Protein AF-A0A239L441-F1 (afdb_monomer)

Solvent-accessible surface area (backbone atoms only — not comparable to full-atom values): 6936 Å² total; per-residue (Å²): 131,86,89,52,65,73,56,53,54,54,41,74,71,56,84,51,62,69,59,30,51,50,46,27,55,57,20,57,80,68,70,38,64,68,52,27,50,54,20,49,55,48,39,43,65,67,65,38,90,50,62,84,92,37,72,66,20,57,51,43,28,51,52,52,48,52,26,50,54,47,19,65,78,66,76,42,89,46,63,55,69,60,58,60,38,60,73,44,76,96,44,87,49,53,95,54,90,92,52,77,67,77,91,62,84,92,80,79,78,83,84,83,129

Radius of gyration: 17.54 Å; Cα contacts (8 Å, |Δi|>4):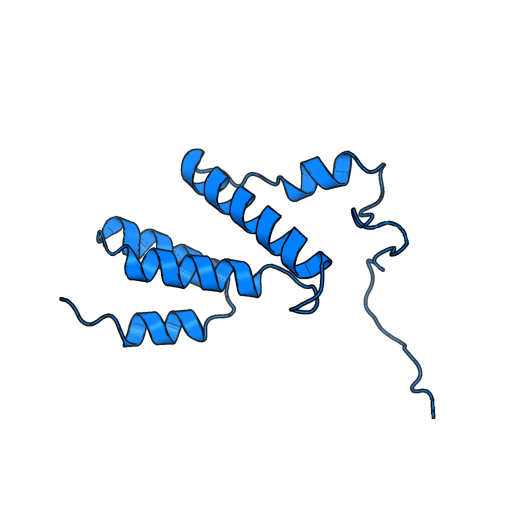 89; chains: 1; bounding box: 43×30×54 Å

Organism: NCBI:txid74033

Sequence (113 aa):
MADYSRVLEAIATSKDPKKLRRFQENAREKGVPEIVEAAFRRLLEILPDEVPGSVEHDFWKTIHAFEEILREERGKTVRLSRALLRKVGNVRSSPFPGRNYPTGSVTGMPSAV

Foldseek 3Di:
DDDCPVLLVVLQPDLDLVVLVVQLVVCVVVVNVVSNVSSLVSSLQNPDPDDPPDPLSVVVSVQVNVQVVVCVVVVDRDPVVCVVCVVVPDASQPPDPDDDDPPDDPPDDDDDD

Mean predicted aligned error: 12.39 Å

pLDDT: mean 71.06, std 18.6, range [36.09, 92.62]

Structure (mmCIF, N/CA/C/O backbone):
data_AF-A0A239L441-F1
#
_entry.id   AF-A0A239L441-F1
#
loop_
_atom_site.group_PDB
_atom_site.id
_atom_site.type_symbol
_atom_site.label_atom_id
_atom_site.label_alt_id
_atom_site.label_comp_id
_atom_site.label_asym_id
_atom_site.label_entity_id
_atom_site.label_seq_id
_atom_site.pdbx_PDB_ins_code
_atom_site.Cartn_x
_atom_site.Cartn_y
_atom_site.Cartn_z
_atom_site.occupancy
_atom_site.B_iso_or_equiv
_atom_site.auth_seq_id
_atom_site.auth_comp_id
_atom_site.auth_asym_id
_atom_site.auth_atom_id
_atom_site.pdbx_PDB_model_num
ATOM 1 N N . MET A 1 1 ? -18.356 -13.809 10.243 1.00 54.81 1 MET A N 1
ATOM 2 C CA . MET A 1 1 ? -17.456 -12.944 9.453 1.00 54.81 1 MET A CA 1
ATOM 3 C C . MET A 1 1 ? -18.326 -12.051 8.594 1.00 54.81 1 MET A C 1
ATOM 5 O O . MET A 1 1 ? -19.232 -12.573 7.959 1.00 54.81 1 MET A O 1
ATOM 9 N N . ALA A 1 2 ? -18.145 -10.733 8.656 1.00 72.56 2 ALA A N 1
ATOM 10 C CA . ALA A 1 2 ? -18.835 -9.840 7.730 1.00 72.56 2 ALA A CA 1
ATOM 11 C C . ALA A 1 2 ? -18.293 -10.080 6.314 1.00 72.56 2 ALA A C 1
ATOM 13 O O . ALA A 1 2 ? -17.095 -10.294 6.144 1.00 72.56 2 ALA A O 1
ATOM 14 N N . ASP A 1 3 ? -19.178 -10.091 5.322 1.00 84.44 3 ASP A N 1
ATOM 15 C CA . ASP A 1 3 ? -18.793 -10.309 3.932 1.00 84.44 3 ASP A CA 1
ATOM 16 C C . ASP A 1 3 ? -18.265 -8.998 3.332 1.00 84.44 3 ASP A C 1
ATOM 18 O O . ASP A 1 3 ? -19.001 -8.021 3.167 1.00 84.44 3 ASP A O 1
ATOM 22 N N . TYR A 1 4 ? -16.965 -8.973 3.043 1.00 87.75 4 TYR A N 1
ATOM 23 C CA . TYR A 1 4 ? -16.269 -7.833 2.449 1.00 87.75 4 TYR A CA 1
ATOM 24 C C . TYR A 1 4 ? -15.942 -8.036 0.963 1.00 87.75 4 TYR A C 1
ATOM 26 O O . TYR A 1 4 ? -15.205 -7.228 0.395 1.00 87.75 4 TYR A O 1
ATOM 34 N N . SER A 1 5 ? -16.507 -9.061 0.315 1.00 88.00 5 SER A N 1
ATOM 35 C CA . SER A 1 5 ? -16.282 -9.409 -1.101 1.00 88.00 5 SER A CA 1
ATOM 36 C C . SER A 1 5 ? -16.335 -8.200 -2.039 1.00 88.00 5 SER A C 1
ATOM 38 O O . SER A 1 5 ? -15.371 -7.908 -2.742 1.00 88.00 5 SER A O 1
ATOM 40 N N . ARG A 1 6 ? -17.408 -7.406 -1.962 1.00 90.25 6 ARG A N 1
ATOM 41 C CA . ARG A 1 6 ? -17.585 -6.198 -2.790 1.00 90.25 6 ARG A CA 1
ATOM 42 C C . ARG A 1 6 ? -16.499 -5.143 -2.574 1.00 90.25 6 ARG A C 1
ATOM 44 O O . ARG A 1 6 ? -16.144 -4.413 -3.497 1.00 90.25 6 ARG A O 1
ATOM 51 N N . VAL A 1 7 ? -15.990 -5.022 -1.348 1.00 89.81 7 VAL A N 1
ATOM 52 C CA . VAL A 1 7 ? -14.920 -4.066 -1.028 1.00 89.81 7 VAL A CA 1
ATOM 53 C C . VAL A 1 7 ? -13.592 -4.564 -1.591 1.00 89.81 7 VAL A C 1
ATOM 55 O O . VAL A 1 7 ? -12.845 -3.774 -2.165 1.00 89.81 7 VAL A O 1
ATOM 58 N N . LEU A 1 8 ? -13.324 -5.867 -1.492 1.00 91.00 8 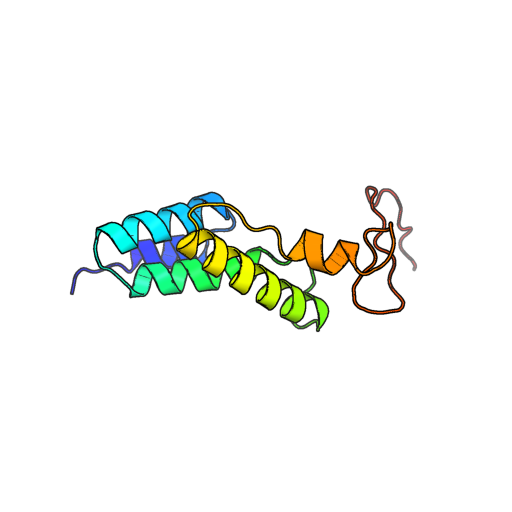LEU A N 1
ATOM 59 C CA . LEU A 1 8 ? -12.129 -6.492 -2.060 1.00 91.00 8 LEU A CA 1
ATOM 60 C C . LEU A 1 8 ? -12.105 -6.385 -3.593 1.00 91.00 8 LEU A C 1
ATOM 62 O O . LEU A 1 8 ? -11.078 -6.018 -4.161 1.00 91.00 8 LEU A O 1
ATOM 66 N N . GLU A 1 9 ? -13.240 -6.591 -4.262 1.00 92.56 9 GLU A N 1
ATOM 67 C CA . GLU A 1 9 ? -13.379 -6.379 -5.712 1.00 92.56 9 GLU A CA 1
ATOM 68 C C . GLU A 1 9 ? -13.143 -4.912 -6.111 1.00 92.56 9 GLU A C 1
ATOM 70 O O . GLU A 1 9 ? -12.444 -4.611 -7.088 1.00 92.56 9 GLU A O 1
ATOM 75 N N . ALA A 1 10 ? -13.684 -3.974 -5.327 1.00 91.38 10 ALA A N 1
ATOM 76 C CA . ALA A 1 10 ? -13.473 -2.547 -5.550 1.00 91.38 10 ALA A CA 1
ATOM 77 C C . ALA A 1 10 ? -12.003 -2.139 -5.358 1.00 91.38 10 ALA A C 1
ATOM 79 O O . ALA A 1 10 ? -11.515 -1.250 -6.057 1.00 91.38 10 ALA A O 1
ATOM 80 N N . ILE A 1 11 ? -11.291 -2.781 -4.429 1.00 92.12 11 ILE A N 1
ATOM 81 C CA . ILE A 1 11 ? -9.854 -2.582 -4.232 1.00 92.12 11 ILE A CA 1
ATOM 82 C C . ILE A 1 11 ? -9.085 -3.130 -5.431 1.00 92.12 11 ILE A C 1
ATOM 84 O O . ILE A 1 11 ? -8.310 -2.384 -6.022 1.00 92.12 11 ILE A O 1
ATOM 88 N N . ALA A 1 12 ? -9.343 -4.375 -5.841 1.00 90.75 12 ALA A N 1
ATOM 89 C CA . ALA A 1 12 ? -8.629 -5.034 -6.937 1.00 90.75 12 ALA A CA 1
ATOM 90 C C . ALA A 1 12 ? -8.682 -4.242 -8.257 1.00 90.75 12 ALA A C 1
ATOM 92 O O . ALA A 1 12 ? -7.710 -4.194 -9.011 1.00 90.75 12 ALA A O 1
ATOM 93 N N . THR A 1 13 ? -9.801 -3.570 -8.528 1.00 92.62 13 THR A N 1
ATOM 94 C CA . THR A 1 13 ? -9.988 -2.767 -9.748 1.00 92.62 13 THR A CA 1
ATOM 95 C C . THR A 1 13 ? -9.516 -1.317 -9.617 1.00 92.62 13 THR A C 1
ATOM 97 O O . THR A 1 13 ? -9.317 -0.641 -10.630 1.00 92.62 13 THR A O 1
ATOM 100 N N . SER A 1 14 ? -9.291 -0.821 -8.397 1.00 90.75 14 SER A N 1
ATOM 101 C CA . SER A 1 14 ? -8.917 0.574 -8.169 1.00 90.75 14 SER A CA 1
ATOM 102 C C . SER A 1 14 ? -7.519 0.886 -8.708 1.00 90.75 14 SER A C 1
ATOM 104 O O . SER A 1 14 ? -6.559 0.145 -8.482 1.00 90.75 14 SER A O 1
ATOM 106 N N . LYS A 1 15 ? -7.422 2.026 -9.399 1.00 90.06 15 LYS A N 1
ATOM 107 C CA . LYS A 1 15 ? -6.177 2.650 -9.879 1.00 90.06 15 LYS A CA 1
ATOM 108 C C . LYS A 1 15 ? -5.906 4.007 -9.222 1.00 90.06 15 LYS A C 1
ATOM 110 O O . LYS A 1 15 ? -4.958 4.688 -9.586 1.00 90.06 15 LYS A O 1
ATOM 115 N N . ASP A 1 16 ? -6.758 4.426 -8.284 1.00 89.19 16 ASP A N 1
ATOM 116 C CA . ASP A 1 16 ? -6.581 5.687 -7.565 1.00 89.19 16 ASP A CA 1
ATOM 117 C C . ASP A 1 16 ? -5.883 5.433 -6.216 1.00 89.19 16 ASP A C 1
ATOM 119 O O . ASP A 1 16 ? -6.492 4.834 -5.316 1.00 89.19 16 ASP A O 1
ATOM 123 N N . PRO A 1 17 ? -4.637 5.911 -6.030 1.00 87.56 17 PRO A N 1
ATOM 124 C CA . PRO A 1 17 ? -3.899 5.722 -4.788 1.00 87.56 17 PRO A CA 1
ATOM 125 C C . PRO A 1 17 ? -4.557 6.425 -3.593 1.00 87.56 17 PRO A C 1
ATOM 127 O O . PRO A 1 17 ? -4.485 5.926 -2.470 1.00 87.56 17 PRO A O 1
ATOM 130 N N . LYS A 1 18 ? -5.260 7.550 -3.795 1.00 88.25 18 LYS A N 1
ATOM 131 C CA . LYS A 1 18 ? -5.968 8.236 -2.697 1.00 88.25 18 LYS A CA 1
ATOM 132 C C . LYS A 1 18 ? -7.142 7.403 -2.196 1.00 88.25 18 LYS A C 1
ATOM 134 O O . LYS A 1 18 ? -7.383 7.330 -0.991 1.00 88.25 18 LYS A O 1
ATOM 139 N N . LYS A 1 19 ? -7.864 6.764 -3.117 1.00 90.56 19 LYS A N 1
ATOM 140 C CA . LYS A 1 19 ? -8.987 5.883 -2.790 1.00 90.56 19 LYS A CA 1
ATOM 141 C C . LYS A 1 19 ? -8.520 4.638 -2.035 1.00 90.56 19 LYS A C 1
ATOM 143 O O . LYS A 1 19 ? -9.146 4.269 -1.047 1.00 90.56 19 LYS A O 1
ATOM 148 N N . LEU A 1 20 ? -7.396 4.046 -2.442 1.00 90.56 20 LEU A N 1
ATOM 149 C CA . LEU A 1 20 ? -6.783 2.912 -1.740 1.00 90.56 20 LEU A CA 1
ATOM 150 C C . LEU A 1 20 ? -6.357 3.277 -0.313 1.00 90.56 20 LEU A C 1
ATOM 152 O O . LEU A 1 20 ? -6.682 2.546 0.618 1.00 90.56 20 LEU A O 1
ATOM 156 N N . ARG A 1 21 ? -5.759 4.456 -0.114 1.00 88.81 21 ARG A N 1
ATOM 157 C CA . ARG A 1 21 ? -5.421 4.961 1.229 1.00 88.81 21 ARG A CA 1
ATOM 158 C C . ARG A 1 21 ? -6.647 5.142 2.121 1.00 88.81 21 ARG A C 1
ATOM 160 O O . ARG A 1 21 ? -6.626 4.742 3.280 1.00 88.81 21 ARG A O 1
ATOM 167 N N . ARG A 1 22 ? -7.753 5.654 1.572 1.00 91.81 22 ARG A N 1
ATOM 168 C CA . ARG A 1 22 ? -9.025 5.742 2.311 1.00 91.81 22 ARG A CA 1
ATOM 169 C C . ARG A 1 22 ? -9.573 4.371 2.704 1.00 91.81 22 ARG A C 1
ATOM 171 O O . ARG A 1 22 ? -10.126 4.237 3.790 1.00 91.81 22 ARG A O 1
ATOM 178 N N . PHE A 1 23 ? -9.438 3.355 1.848 1.00 90.81 23 PHE A N 1
ATOM 179 C CA . PHE A 1 23 ? -9.830 1.992 2.217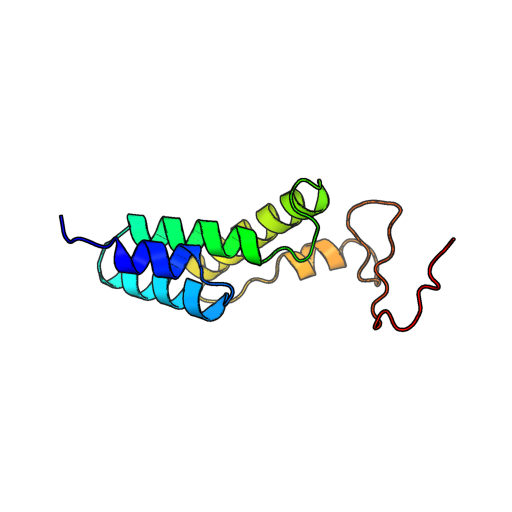 1.00 90.81 23 PHE A CA 1
ATOM 180 C C . PHE A 1 23 ? -9.004 1.463 3.393 1.00 90.81 23 PHE A C 1
ATOM 182 O O . PHE A 1 23 ? -9.582 0.857 4.291 1.00 90.81 23 PHE A O 1
ATOM 189 N N . GLN A 1 24 ? -7.699 1.748 3.435 1.00 89.38 24 GLN A N 1
ATOM 190 C CA . GLN A 1 24 ? -6.845 1.379 4.568 1.00 89.38 24 GLN A CA 1
ATOM 191 C C . GLN A 1 24 ? -7.258 2.090 5.862 1.00 89.38 24 GLN A C 1
ATOM 193 O O . GLN A 1 24 ? -7.410 1.430 6.885 1.00 89.38 24 GLN A O 1
ATOM 198 N N . GLU A 1 25 ? -7.463 3.410 5.822 1.00 89.88 25 GLU A N 1
ATOM 199 C CA . GLU A 1 25 ? -7.865 4.212 6.990 1.00 89.88 25 GLU A CA 1
ATOM 200 C C . GLU A 1 25 ? -9.202 3.709 7.565 1.00 89.88 25 GLU A C 1
ATOM 202 O O . GLU A 1 25 ? -9.272 3.316 8.730 1.00 89.88 25 GLU A O 1
ATOM 207 N N . ASN A 1 26 ? -10.226 3.572 6.717 1.00 90.69 26 ASN A N 1
ATOM 208 C CA . ASN A 1 26 ? -11.547 3.084 7.127 1.00 90.69 26 ASN A CA 1
ATOM 209 C C . ASN A 1 26 ? -11.516 1.648 7.677 1.00 90.69 26 ASN A C 1
ATOM 211 O O . ASN A 1 26 ? -12.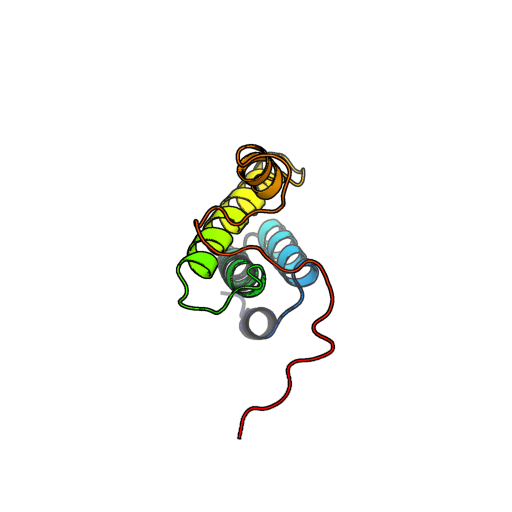284 1.300 8.575 1.00 90.69 26 ASN A O 1
ATOM 215 N N . ALA A 1 27 ? -10.678 0.779 7.108 1.00 89.94 27 ALA A N 1
ATOM 216 C CA . ALA A 1 27 ? -10.561 -0.604 7.552 1.00 89.94 27 ALA A CA 1
ATOM 217 C C . ALA A 1 27 ? -9.833 -0.721 8.897 1.00 89.94 27 ALA A C 1
ATOM 219 O O . ALA A 1 27 ? -10.198 -1.573 9.705 1.00 89.94 27 ALA A O 1
ATOM 220 N N . ARG A 1 28 ? -8.864 0.162 9.174 1.00 86.88 28 ARG A N 1
ATOM 221 C CA . ARG A 1 28 ? -8.196 0.251 10.483 1.00 86.88 28 ARG A CA 1
ATOM 222 C C . ARG A 1 28 ? -9.159 0.673 11.577 1.00 86.88 28 ARG A C 1
ATOM 224 O O . ARG A 1 28 ? -9.212 0.007 12.604 1.00 86.88 28 ARG A O 1
ATOM 231 N N . GLU A 1 29 ? -9.954 1.714 11.334 1.00 88.38 29 GLU A N 1
ATOM 232 C CA . GLU A 1 29 ? -10.978 2.172 12.286 1.00 88.38 29 GLU A CA 1
ATOM 233 C C . GLU A 1 29 ? -11.974 1.062 12.640 1.00 88.38 29 GLU A C 1
ATOM 235 O O . GLU A 1 29 ? -12.446 0.975 13.771 1.00 88.38 29 GLU A O 1
ATOM 240 N N . LYS A 1 30 ? -12.266 0.182 11.678 1.00 88.12 30 LYS A N 1
ATOM 241 C CA . LYS A 1 30 ? -13.189 -0.947 11.844 1.00 88.12 30 LYS A CA 1
ATOM 242 C C . LYS A 1 30 ? -12.519 -2.244 12.308 1.00 88.12 30 LYS A C 1
ATOM 244 O O . LYS A 1 30 ? -13.221 -3.235 12.484 1.00 88.12 30 LYS A O 1
ATOM 249 N N . GLY A 1 31 ? -11.196 -2.265 12.480 1.00 88.75 31 GLY A N 1
ATOM 250 C CA . GLY A 1 31 ? -10.450 -3.456 12.898 1.00 88.75 31 GLY A CA 1
ATOM 251 C C . GLY A 1 31 ? -10.467 -4.604 11.880 1.00 88.75 31 GLY A C 1
ATOM 252 O O . GLY A 1 31 ? -10.481 -5.764 12.280 1.00 88.75 31 GLY A O 1
ATOM 253 N N . VAL A 1 32 ? -10.489 -4.303 10.575 1.00 90.88 32 VAL A N 1
ATOM 254 C CA . VAL A 1 32 ? -10.566 -5.301 9.491 1.00 90.88 32 VAL A CA 1
ATOM 255 C C . VAL A 1 32 ? -9.221 -5.399 8.752 1.00 90.88 32 VAL A C 1
ATOM 257 O O . VAL A 1 32 ? -9.022 -4.708 7.748 1.00 90.88 32 VAL A O 1
ATOM 260 N N . PRO A 1 33 ? -8.276 -6.241 9.209 1.00 85.81 33 PRO A N 1
ATOM 261 C CA . PRO A 1 33 ? -6.919 -6.285 8.656 1.00 85.81 33 PRO A CA 1
ATOM 262 C C . PRO A 1 33 ? -6.866 -6.767 7.200 1.00 85.81 33 PRO A C 1
ATOM 264 O O . PRO A 1 33 ? -6.033 -6.289 6.437 1.00 85.81 33 PRO A O 1
ATOM 267 N N . GLU A 1 34 ? -7.787 -7.637 6.778 1.00 89.38 34 GLU A N 1
ATOM 268 C CA . GLU A 1 34 ? -7.837 -8.178 5.409 1.00 89.38 34 GLU A CA 1
ATOM 269 C C . GLU A 1 34 ? -7.987 -7.077 4.346 1.00 89.38 34 GLU A C 1
ATOM 271 O O . GLU A 1 34 ? -7.311 -7.083 3.318 1.00 89.38 34 GLU A O 1
ATOM 276 N N . ILE A 1 35 ? -8.840 -6.082 4.614 1.00 90.69 35 ILE A N 1
ATOM 277 C CA . ILE A 1 35 ? -9.053 -4.946 3.708 1.00 90.69 35 ILE A CA 1
ATOM 278 C C . ILE A 1 35 ? -7.827 -4.030 3.704 1.00 90.69 35 ILE A C 1
ATOM 280 O O . ILE A 1 35 ? -7.451 -3.515 2.649 1.00 90.69 35 ILE A O 1
ATOM 284 N N . VAL A 1 36 ? -7.188 -3.835 4.864 1.00 88.56 36 VAL A N 1
ATOM 285 C CA . VAL A 1 36 ? -5.957 -3.038 4.973 1.00 88.56 36 VAL A CA 1
ATOM 286 C C . VAL A 1 36 ? -4.859 -3.655 4.115 1.00 88.56 36 VAL A C 1
ATOM 288 O O . VAL A 1 36 ? -4.220 -2.945 3.339 1.00 88.56 36 VAL A O 1
ATOM 291 N N . GLU A 1 37 ? -4.670 -4.968 4.221 1.00 87.25 37 GLU A N 1
ATOM 292 C CA . GLU A 1 37 ? -3.649 -5.695 3.477 1.00 87.25 37 GLU A CA 1
ATOM 293 C C . GLU A 1 37 ? -3.933 -5.701 1.970 1.00 87.25 37 GLU A C 1
ATOM 295 O O . GLU A 1 37 ? -3.040 -5.402 1.175 1.00 87.25 37 GLU A O 1
ATOM 300 N N . ALA A 1 38 ? -5.178 -5.963 1.562 1.00 91.38 38 ALA A N 1
ATOM 301 C CA . ALA A 1 38 ? -5.566 -5.933 0.154 1.00 91.38 38 ALA A CA 1
ATOM 302 C C . ALA A 1 38 ? -5.353 -4.543 -0.469 1.00 91.38 38 ALA A C 1
ATOM 304 O O . ALA A 1 38 ? -4.772 -4.423 -1.551 1.00 91.38 38 ALA A O 1
ATOM 305 N N . ALA A 1 39 ? -5.777 -3.480 0.225 1.00 89.88 39 ALA A N 1
ATOM 306 C CA . ALA A 1 39 ? -5.602 -2.108 -0.245 1.00 89.88 39 ALA A CA 1
ATOM 307 C C . ALA A 1 39 ? -4.125 -1.699 -0.295 1.00 89.88 39 ALA A C 1
ATOM 309 O O . ALA A 1 39 ? -3.715 -1.034 -1.246 1.00 89.88 39 ALA A O 1
ATOM 310 N N . PHE A 1 40 ? -3.321 -2.135 0.680 1.00 86.31 40 PHE A N 1
ATOM 311 C CA . PHE A 1 40 ? -1.878 -1.900 0.701 1.00 86.31 40 PHE A CA 1
ATOM 312 C C . PHE A 1 40 ? -1.174 -2.574 -0.477 1.00 86.31 40 PHE A C 1
ATOM 314 O O . PHE A 1 40 ? -0.460 -1.916 -1.229 1.00 86.31 40 PHE A O 1
ATOM 321 N N . ARG A 1 41 ? -1.415 -3.874 -0.688 1.00 88.38 41 ARG A N 1
ATOM 322 C CA . ARG A 1 41 ? -0.819 -4.624 -1.803 1.00 88.38 41 ARG A CA 1
ATOM 323 C C . ARG A 1 41 ? -1.161 -3.982 -3.140 1.00 88.38 41 ARG A C 1
ATOM 325 O O . ARG A 1 41 ? -0.265 -3.751 -3.948 1.00 88.38 41 ARG A O 1
ATOM 332 N N . ARG A 1 42 ? -2.432 -3.615 -3.334 1.00 90.06 42 ARG A N 1
ATOM 333 C CA . ARG A 1 42 ? -2.863 -2.942 -4.557 1.00 90.06 42 ARG A CA 1
ATOM 334 C C . ARG A 1 42 ? -2.191 -1.587 -4.739 1.00 90.06 42 ARG A C 1
ATOM 336 O O . ARG A 1 42 ? -1.800 -1.251 -5.849 1.00 90.06 42 ARG A O 1
ATOM 343 N N . LEU A 1 43 ? -2.050 -0.815 -3.663 1.00 87.12 43 LEU A N 1
ATOM 344 C CA . LEU A 1 43 ? -1.384 0.483 -3.702 1.00 87.12 43 LEU A CA 1
ATOM 345 C C . LEU A 1 43 ? 0.062 0.333 -4.192 1.00 87.12 43 LEU A C 1
ATOM 347 O O . LEU A 1 43 ? 0.484 1.074 -5.071 1.00 87.12 43 LEU A O 1
ATOM 351 N N . LEU A 1 44 ? 0.788 -0.669 -3.697 1.00 82.69 44 LEU A N 1
ATOM 352 C CA . LEU A 1 44 ? 2.163 -0.938 -4.120 1.00 82.69 44 LEU A CA 1
ATOM 353 C C . LEU A 1 44 ? 2.296 -1.422 -5.567 1.00 82.69 44 LEU A C 1
ATOM 355 O O . LEU A 1 44 ? 3.357 -1.255 -6.154 1.00 82.69 44 LEU A O 1
ATOM 359 N N . GLU A 1 45 ? 1.261 -2.030 -6.141 1.00 81.81 45 GLU A N 1
ATOM 360 C CA . GLU A 1 45 ? 1.258 -2.432 -7.554 1.00 81.81 45 GLU A CA 1
ATOM 361 C C . GLU A 1 45 ? 1.043 -1.261 -8.511 1.00 81.81 45 GLU A C 1
ATOM 363 O O . GLU A 1 45 ? 1.521 -1.310 -9.636 1.00 81.81 45 GLU A O 1
ATOM 368 N N . ILE A 1 46 ? 0.294 -0.237 -8.092 1.00 84.56 46 ILE A N 1
ATOM 369 C CA . ILE A 1 46 ? -0.075 0.882 -8.973 1.00 84.56 46 ILE A CA 1
ATOM 370 C C . ILE A 1 46 ? 0.833 2.106 -8.823 1.00 84.56 46 ILE A C 1
ATOM 372 O O . ILE A 1 46 ? 0.670 3.064 -9.572 1.00 84.56 46 ILE A O 1
ATOM 376 N N . LEU A 1 47 ? 1.695 2.127 -7.803 1.00 77.88 47 LEU A N 1
ATOM 377 C CA . LEU A 1 47 ? 2.588 3.253 -7.532 1.00 77.88 47 LEU A CA 1
ATOM 378 C C . LEU A 1 47 ? 3.818 3.309 -8.454 1.00 77.88 47 LEU A C 1
ATOM 380 O O . LEU A 1 47 ? 4.164 4.423 -8.839 1.00 77.88 47 LEU A O 1
ATOM 384 N N . PRO A 1 48 ? 4.483 2.188 -8.801 1.00 76.19 48 PRO A N 1
ATOM 385 C CA . PRO A 1 48 ? 5.559 2.209 -9.785 1.00 76.19 48 PRO A CA 1
ATOM 386 C C . PRO A 1 48 ? 5.018 2.567 -11.175 1.00 76.19 48 PRO A C 1
ATOM 388 O O . PRO A 1 48 ? 4.058 1.957 -11.646 1.00 76.19 48 PRO A O 1
ATOM 391 N N . ASP A 1 49 ? 5.660 3.528 -11.840 1.00 69.69 49 ASP A N 1
ATOM 392 C CA . ASP A 1 49 ? 5.363 3.880 -13.237 1.00 69.69 49 ASP A CA 1
ATOM 393 C C . ASP A 1 49 ? 6.092 2.932 -14.220 1.00 69.69 49 ASP A C 1
ATOM 395 O O . ASP A 1 49 ? 5.835 2.932 -15.427 1.00 69.69 49 ASP A O 1
ATOM 399 N N . GLU A 1 50 ? 7.032 2.129 -13.715 1.00 74.25 50 GLU A N 1
ATOM 400 C CA . GLU A 1 50 ? 7.873 1.212 -14.476 1.00 74.25 50 GLU A CA 1
ATOM 401 C C . GLU A 1 50 ? 7.164 -0.091 -14.869 1.00 74.25 50 GLU A C 1
ATOM 403 O O . GLU A 1 50 ? 6.183 -0.525 -14.268 1.00 74.25 50 GLU A O 1
ATOM 408 N N . VAL A 1 51 ? 7.709 -0.765 -15.887 1.00 73.06 51 VAL A N 1
ATOM 409 C CA . VAL A 1 51 ? 7.152 -2.016 -16.416 1.00 73.06 51 VAL A CA 1
ATOM 410 C C . VAL A 1 51 ? 7.182 -3.117 -15.343 1.00 73.06 51 VAL A C 1
ATOM 412 O O . VAL A 1 51 ? 8.268 -3.447 -14.853 1.00 73.06 51 VAL A O 1
ATOM 415 N N . PRO A 1 52 ? 6.037 -3.741 -15.007 1.00 75.44 52 PRO A N 1
ATOM 416 C CA . PRO A 1 52 ? 5.999 -4.873 -14.086 1.00 75.44 52 PRO A CA 1
ATOM 417 C C . PRO A 1 52 ? 6.940 -6.006 -14.514 1.00 75.44 52 PRO A C 1
ATOM 419 O O . PRO A 1 52 ? 6.993 -6.366 -15.689 1.00 75.44 52 PRO A O 1
ATOM 422 N N . GLY A 1 53 ? 7.685 -6.567 -13.557 1.00 73.56 53 GLY A N 1
ATOM 423 C CA . GLY A 1 53 ? 8.695 -7.606 -13.806 1.00 73.56 53 GLY A CA 1
ATOM 424 C C . GLY A 1 53 ? 10.091 -7.077 -14.157 1.00 73.56 53 GLY A C 1
ATOM 425 O O . GLY A 1 53 ? 11.013 -7.868 -14.341 1.00 73.56 53 GLY A O 1
ATOM 426 N N . SER A 1 54 ? 10.266 -5.755 -14.234 1.00 74.62 54 SER A N 1
ATOM 427 C CA . SER A 1 54 ? 11.588 -5.125 -14.273 1.00 74.62 54 SER A CA 1
ATOM 428 C C . SER A 1 54 ? 12.177 -4.969 -12.866 1.00 74.62 54 SER A C 1
ATOM 430 O O . SER A 1 54 ? 11.448 -4.845 -11.880 1.00 74.62 54 SER A O 1
ATOM 432 N N . VAL A 1 55 ? 13.508 -4.924 -12.771 1.00 74.38 55 VAL A N 1
ATOM 433 C CA . VAL A 1 55 ? 14.203 -4.691 -11.492 1.00 74.38 55 VAL A CA 1
ATOM 434 C C . VAL A 1 55 ? 13.856 -3.305 -10.942 1.00 74.38 55 VAL A C 1
ATOM 436 O O . VAL A 1 55 ? 13.732 -3.117 -9.733 1.00 74.38 55 VAL A O 1
ATOM 439 N N . GLU A 1 56 ? 13.656 -2.336 -11.830 1.00 67.38 56 GLU A N 1
ATOM 440 C CA . GLU A 1 56 ? 13.253 -0.977 -11.499 1.00 67.38 56 GLU A CA 1
ATOM 441 C C . GLU A 1 56 ? 11.866 -0.935 -10.849 1.00 67.38 56 GLU A C 1
ATOM 443 O O . GLU A 1 56 ? 11.697 -0.279 -9.821 1.00 67.38 56 GLU A O 1
ATOM 448 N N . HIS A 1 57 ? 10.900 -1.684 -11.389 1.00 70.81 57 HIS A N 1
ATOM 449 C CA . HIS A 1 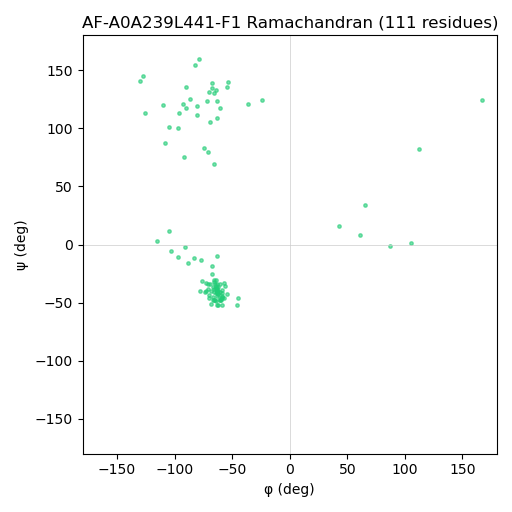57 ? 9.568 -1.811 -10.800 1.00 70.81 57 HIS A CA 1
ATOM 450 C C . HIS A 1 57 ? 9.636 -2.378 -9.377 1.00 70.81 57 HIS A C 1
ATOM 452 O O . HIS A 1 57 ? 9.032 -1.827 -8.455 1.00 70.81 57 HIS A O 1
ATOM 458 N N . ASP A 1 58 ? 10.413 -3.440 -9.166 1.00 76.00 58 ASP A N 1
ATOM 459 C CA . ASP A 1 58 ? 10.531 -4.075 -7.849 1.00 76.00 58 ASP A CA 1
ATOM 460 C C . ASP A 1 58 ? 11.282 -3.191 -6.841 1.00 76.00 58 ASP A C 1
ATOM 462 O O . ASP A 1 58 ? 10.934 -3.134 -5.652 1.00 76.00 58 ASP A O 1
ATOM 466 N N . PHE A 1 59 ? 12.265 -2.426 -7.320 1.00 77.12 59 PHE A N 1
ATOM 467 C CA . PHE A 1 59 ? 12.954 -1.419 -6.525 1.00 77.12 59 PHE A CA 1
ATOM 468 C C . PHE A 1 59 ? 11.995 -0.316 -6.066 1.00 77.12 59 PHE A C 1
ATOM 470 O O . PHE A 1 59 ? 11.896 -0.045 -4.865 1.00 77.12 59 PHE A O 1
ATOM 477 N N . TRP A 1 60 ? 11.237 0.290 -6.981 1.00 75.81 60 TRP A N 1
ATOM 478 C CA . TRP A 1 60 ? 10.293 1.351 -6.627 1.00 75.81 60 TRP A CA 1
ATOM 479 C C . TRP A 1 60 ? 9.138 0.850 -5.771 1.00 75.81 60 TRP A C 1
ATOM 481 O O . TRP A 1 60 ? 8.769 1.523 -4.808 1.00 75.81 60 TRP A O 1
ATOM 491 N N . LYS A 1 61 ? 8.646 -0.368 -6.016 1.00 78.38 61 LYS A N 1
ATOM 492 C CA . LYS A 1 61 ? 7.668 -1.038 -5.150 1.00 78.38 61 LYS A CA 1
ATOM 493 C C . LYS A 1 61 ? 8.161 -1.121 -3.705 1.00 78.38 61 LYS A C 1
ATOM 495 O O . LYS A 1 61 ? 7.410 -0.823 -2.775 1.00 78.38 61 LYS A O 1
ATOM 500 N N . THR A 1 62 ? 9.438 -1.454 -3.516 1.00 80.12 62 THR A N 1
ATOM 501 C CA . THR A 1 62 ? 10.074 -1.501 -2.194 1.00 80.12 62 THR A CA 1
ATOM 502 C C . THR A 1 62 ? 10.156 -0.110 -1.562 1.00 80.12 62 THR A C 1
ATOM 504 O O . THR A 1 62 ? 9.750 0.065 -0.414 1.00 80.12 62 THR A O 1
ATOM 507 N N . ILE A 1 63 ? 10.612 0.907 -2.304 1.00 81.06 63 ILE A N 1
ATOM 508 C CA . ILE A 1 63 ? 10.678 2.290 -1.798 1.00 81.06 63 ILE A CA 1
ATOM 509 C C . ILE A 1 63 ? 9.298 2.798 -1.379 1.00 81.06 63 ILE A C 1
ATOM 511 O O . ILE A 1 63 ? 9.157 3.356 -0.291 1.00 81.06 63 ILE A O 1
ATOM 515 N N . HIS A 1 64 ? 8.275 2.571 -2.199 1.00 77.94 64 HIS A N 1
ATOM 516 C CA . HIS A 1 64 ? 6.908 2.976 -1.896 1.00 77.94 64 HIS A CA 1
ATOM 517 C C . HIS A 1 64 ? 6.335 2.261 -0.671 1.00 77.94 64 HIS A C 1
ATOM 519 O O . HIS A 1 64 ? 5.644 2.897 0.124 1.00 77.94 64 HIS A O 1
ATOM 525 N N . ALA A 1 65 ? 6.678 0.987 -0.460 1.00 81.06 65 ALA A N 1
ATOM 526 C CA . ALA A 1 65 ? 6.314 0.272 0.760 1.00 81.06 65 ALA A CA 1
ATOM 527 C C . ALA A 1 65 ? 6.907 0.943 2.003 1.00 81.06 65 ALA A C 1
ATOM 529 O O . ALA A 1 65 ? 6.179 1.225 2.955 1.00 81.06 65 ALA A O 1
ATOM 530 N N . PHE A 1 66 ? 8.200 1.275 1.976 1.00 80.75 66 PHE A N 1
ATOM 531 C CA . PHE A 1 66 ? 8.842 1.982 3.085 1.00 80.75 66 PHE A CA 1
ATOM 532 C C . PHE A 1 66 ? 8.253 3.380 3.317 1.00 80.75 66 PHE A C 1
ATOM 534 O O . PHE A 1 66 ? 8.060 3.776 4.466 1.00 80.75 66 PHE A O 1
ATOM 541 N N . GLU A 1 67 ? 7.956 4.140 2.260 1.00 80.62 67 GLU A N 1
ATOM 542 C CA . GLU A 1 67 ? 7.334 5.463 2.396 1.00 80.62 67 GLU A CA 1
ATOM 543 C C . GLU A 1 67 ? 5.941 5.388 3.027 1.00 80.62 67 GLU A C 1
ATOM 545 O O . GLU A 1 67 ? 5.602 6.245 3.846 1.00 80.62 67 GLU A O 1
ATOM 550 N N . GLU A 1 68 ? 5.144 4.378 2.673 1.00 79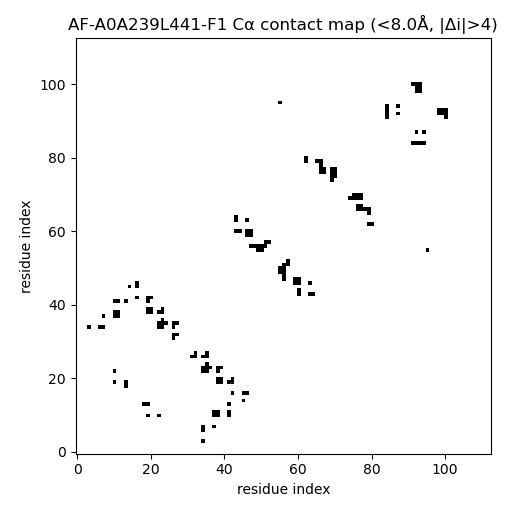.31 68 GLU A N 1
ATOM 551 C CA . GLU A 1 68 ? 3.810 4.197 3.239 1.00 79.31 68 GLU A CA 1
ATOM 552 C C . GLU A 1 68 ? 3.886 3.766 4.711 1.00 79.31 68 GLU A C 1
ATOM 554 O O . GLU A 1 68 ? 3.226 4.378 5.546 1.00 79.31 68 GLU A O 1
ATOM 559 N N . ILE A 1 69 ? 4.774 2.830 5.067 1.00 80.38 69 ILE A N 1
ATOM 560 C CA . ILE A 1 69 ? 4.995 2.427 6.469 1.00 80.38 69 ILE A CA 1
ATOM 561 C C . ILE A 1 69 ? 5.447 3.626 7.316 1.00 80.38 69 ILE A C 1
ATOM 563 O O . ILE A 1 69 ? 4.879 3.908 8.369 1.00 80.38 69 ILE A O 1
ATOM 567 N N . LEU A 1 70 ? 6.424 4.403 6.839 1.00 76.69 70 LEU A N 1
ATOM 568 C CA . LEU A 1 70 ? 6.887 5.593 7.559 1.00 76.69 70 LEU A CA 1
ATOM 569 C C . LEU A 1 70 ? 5.819 6.688 7.640 1.00 76.69 70 LEU A C 1
ATOM 571 O O . LEU A 1 70 ? 5.784 7.445 8.617 1.00 76.69 70 LEU A O 1
ATOM 575 N N . ARG A 1 71 ? 4.962 6.805 6.618 1.00 74.31 71 ARG A N 1
ATOM 576 C CA . ARG A 1 71 ? 3.815 7.718 6.638 1.00 74.31 71 ARG A CA 1
ATOM 577 C C . ARG A 1 71 ? 2.832 7.324 7.729 1.00 74.31 71 ARG A C 1
ATOM 579 O O . ARG A 1 71 ? 2.318 8.219 8.397 1.00 74.31 71 ARG A O 1
ATOM 586 N N . GLU A 1 72 ? 2.594 6.034 7.914 1.00 70.56 72 GLU A N 1
ATOM 587 C CA . GLU A 1 72 ? 1.736 5.523 8.979 1.00 70.56 72 GLU A CA 1
ATOM 588 C C . GLU A 1 72 ? 2.332 5.780 10.365 1.00 70.56 72 GLU A C 1
ATOM 590 O O . GLU A 1 72 ? 1.646 6.337 11.217 1.00 70.56 72 GLU A O 1
ATOM 595 N N . GLU A 1 73 ? 3.612 5.468 10.580 1.00 71.75 73 GLU A N 1
ATOM 596 C CA . GLU A 1 73 ? 4.269 5.662 11.882 1.00 71.75 73 GLU A CA 1
ATOM 597 C C . GLU A 1 73 ? 4.361 7.135 12.301 1.00 71.75 73 GLU A C 1
ATOM 599 O O . GLU A 1 73 ? 4.236 7.469 13.479 1.00 71.75 73 GLU A O 1
ATOM 604 N N . ARG A 1 74 ? 4.617 8.040 11.347 1.00 67.56 74 ARG A N 1
ATOM 605 C CA . ARG A 1 74 ? 4.890 9.460 11.637 1.00 67.56 74 ARG A CA 1
ATOM 606 C C . ARG A 1 74 ? 3.714 10.389 11.348 1.00 67.56 74 ARG A C 1
ATOM 608 O O . ARG A 1 74 ? 3.832 11.595 11.573 1.00 67.56 74 ARG A O 1
ATOM 615 N N . GLY A 1 75 ? 2.629 9.874 10.767 1.00 61.16 75 GLY A N 1
ATOM 616 C CA . GLY A 1 75 ? 1.482 10.658 10.291 1.00 61.16 75 GLY A CA 1
ATOM 617 C C . GLY A 1 75 ? 1.815 11.678 9.189 1.00 61.16 75 GLY A C 1
ATOM 618 O O . GLY A 1 75 ? 0.984 12.517 8.842 1.00 61.16 75 GLY A O 1
ATOM 619 N N . LYS A 1 76 ? 3.036 11.660 8.637 1.00 58.69 76 LYS A N 1
ATOM 620 C CA . LYS A 1 76 ? 3.531 12.622 7.638 1.00 58.69 76 LYS A CA 1
ATOM 621 C C . LYS A 1 76 ? 4.138 11.881 6.462 1.00 58.69 76 LYS A C 1
ATOM 623 O O . LYS A 1 76 ? 4.857 10.910 6.643 1.00 58.69 76 LYS A O 1
ATOM 628 N N . THR A 1 77 ? 3.900 12.382 5.251 1.00 58.25 77 THR A N 1
ATOM 629 C CA . THR A 1 77 ? 4.485 11.801 4.033 1.00 58.25 77 THR A CA 1
ATOM 630 C C . THR A 1 77 ? 6.009 11.913 4.092 1.00 58.25 77 THR A C 1
ATOM 632 O O . THR A 1 77 ? 6.553 13.012 3.956 1.00 58.25 77 THR A O 1
ATOM 635 N N . VAL A 1 78 ? 6.701 10.790 4.280 1.00 60.88 78 VAL A N 1
ATOM 636 C CA . VAL A 1 78 ? 8.162 10.725 4.189 1.00 60.88 78 VAL A CA 1
ATOM 637 C C . VAL A 1 78 ? 8.524 10.403 2.745 1.00 60.88 78 VAL A C 1
ATOM 639 O O . VAL A 1 78 ? 8.155 9.355 2.237 1.00 60.88 78 VAL A O 1
ATOM 642 N N . ARG A 1 79 ? 9.229 11.315 2.066 1.00 62.09 79 ARG A N 1
ATOM 643 C CA . ARG A 1 79 ? 9.707 11.103 0.689 1.00 62.09 79 ARG A CA 1
ATOM 644 C C . ARG A 1 79 ? 11.119 10.513 0.697 1.00 62.09 79 ARG A C 1
ATOM 646 O O . ARG A 1 79 ? 12.089 11.241 0.466 1.00 62.09 79 ARG A O 1
ATOM 653 N N . LEU A 1 80 ? 11.239 9.222 1.005 1.00 62.22 80 LEU A N 1
ATOM 654 C CA . LEU A 1 80 ? 12.502 8.472 0.920 1.00 62.22 8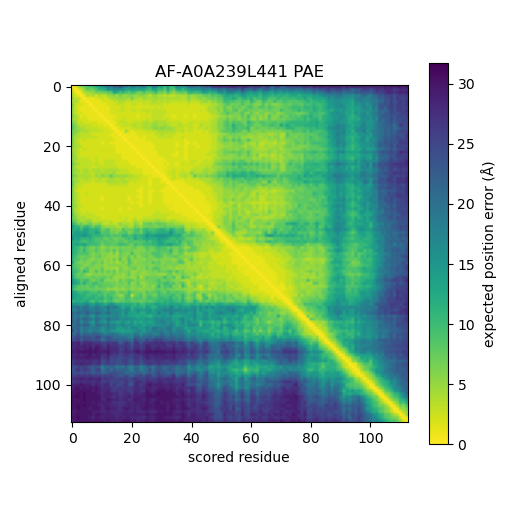0 LEU A CA 1
ATOM 655 C C . LEU A 1 80 ? 13.076 8.492 -0.496 1.00 62.22 80 LEU A C 1
ATOM 657 O O . LEU A 1 80 ? 14.277 8.693 -0.656 1.00 62.22 80 LEU A O 1
ATOM 661 N N . SER A 1 81 ? 12.215 8.390 -1.509 1.00 60.62 81 SER A N 1
ATOM 662 C CA . SER A 1 81 ? 12.536 8.584 -2.927 1.00 60.62 81 SER A CA 1
ATOM 663 C C . SER A 1 81 ? 13.405 9.826 -3.151 1.00 60.62 81 SER A C 1
ATOM 665 O O . SER A 1 81 ? 14.448 9.767 -3.796 1.00 60.62 81 SER A O 1
ATOM 667 N N . ARG A 1 82 ? 13.052 10.957 -2.527 1.00 57.88 82 ARG A N 1
ATOM 668 C CA . ARG A 1 82 ? 13.808 12.213 -2.633 1.00 57.88 82 ARG A CA 1
ATOM 669 C C . ARG A 1 82 ? 15.148 12.174 -1.896 1.00 57.88 82 ARG A C 1
ATOM 671 O O . ARG A 1 82 ? 16.090 12.819 -2.344 1.00 57.88 82 ARG A O 1
ATOM 678 N N . ALA A 1 83 ? 15.244 11.467 -0.772 1.00 58.28 83 ALA A N 1
ATOM 679 C CA . ALA A 1 83 ? 16.494 11.325 -0.024 1.00 58.28 83 ALA A CA 1
ATOM 680 C C . ALA A 1 83 ? 17.487 10.390 -0.737 1.00 58.28 83 ALA A C 1
ATOM 682 O O . ALA A 1 83 ? 18.674 10.704 -0.803 1.00 58.28 83 ALA A O 1
ATOM 683 N N . LEU A 1 84 ? 16.989 9.295 -1.315 1.00 58.28 84 LEU A N 1
ATOM 684 C CA . LEU A 1 84 ? 17.773 8.322 -2.073 1.00 58.28 84 LEU A CA 1
ATOM 685 C C . LEU A 1 84 ? 18.247 8.900 -3.412 1.00 58.28 84 LEU A C 1
ATOM 687 O O . LEU A 1 84 ? 19.438 8.838 -3.704 1.00 58.28 84 LEU A O 1
ATOM 691 N N . LEU A 1 85 ? 17.361 9.567 -4.164 1.00 52.97 85 LEU A N 1
ATOM 692 C CA . LEU A 1 85 ? 17.722 10.241 -5.419 1.00 52.97 85 LEU A CA 1
ATOM 693 C C . LEU A 1 85 ? 18.700 11.399 -5.198 1.00 52.97 85 LEU A C 1
ATOM 695 O O . LEU A 1 85 ? 19.612 11.590 -5.986 1.00 52.97 85 LEU A O 1
ATOM 699 N N . ARG A 1 86 ? 18.566 12.166 -4.106 1.00 44.94 86 ARG A N 1
ATOM 700 C CA . ARG A 1 86 ? 19.470 13.292 -3.809 1.00 44.94 86 ARG A CA 1
ATOM 701 C C . ARG A 1 86 ? 20.902 12.849 -3.486 1.00 44.94 86 ARG A C 1
ATOM 703 O O . ARG A 1 86 ? 21.807 13.676 -3.567 1.00 44.94 86 ARG A O 1
ATOM 710 N N . LYS A 1 87 ? 21.125 11.576 -3.139 1.00 40.69 87 LYS A N 1
ATOM 711 C CA . LYS A 1 87 ? 22.477 11.024 -2.968 1.00 40.69 87 LYS A CA 1
ATOM 712 C C . LYS A 1 87 ? 23.164 10.724 -4.312 1.00 40.69 87 LYS A C 1
ATOM 714 O O . LYS A 1 87 ? 24.380 10.564 -4.332 1.00 40.69 87 LYS A O 1
ATOM 719 N N . VAL A 1 88 ? 22.421 10.726 -5.421 1.00 44.00 88 VAL A N 1
ATOM 720 C CA . VAL A 1 88 ? 22.937 10.610 -6.791 1.00 44.00 88 VAL A CA 1
ATOM 721 C C . VAL A 1 88 ? 22.865 12.004 -7.428 1.00 44.00 88 VAL A C 1
ATOM 723 O O . VAL A 1 88 ? 21.794 12.507 -7.745 1.00 44.00 88 VAL A O 1
ATOM 726 N N . GLY A 1 89 ? 24.002 12.700 -7.482 1.00 36.09 89 GLY A N 1
ATOM 727 C CA . GLY A 1 89 ? 24.121 14.140 -7.748 1.00 36.09 89 GLY A CA 1
ATOM 728 C C . GLY A 1 89 ? 23.140 14.749 -8.766 1.00 36.09 89 GLY A C 1
ATOM 729 O O . GLY A 1 89 ? 23.125 14.380 -9.930 1.00 36.09 89 GLY A O 1
ATOM 730 N N . ASN A 1 90 ? 22.362 15.729 -8.294 1.00 38.09 90 ASN A N 1
ATOM 731 C CA . ASN A 1 90 ? 21.682 16.835 -8.996 1.00 38.09 90 ASN A CA 1
ATOM 732 C C . ASN A 1 90 ? 20.955 16.608 -10.341 1.00 38.09 90 ASN A C 1
ATOM 734 O O . ASN A 1 90 ? 20.565 17.567 -11.002 1.00 38.09 90 ASN A O 1
ATOM 738 N N . VAL A 1 91 ? 20.673 15.368 -10.707 1.00 42.22 91 VAL A N 1
ATOM 739 C CA . VAL A 1 91 ? 19.758 14.982 -11.781 1.00 42.22 91 VAL A CA 1
ATOM 740 C C . VAL A 1 91 ? 18.793 13.986 -11.149 1.00 42.22 91 VAL A C 1
ATOM 742 O O . VAL A 1 91 ? 19.203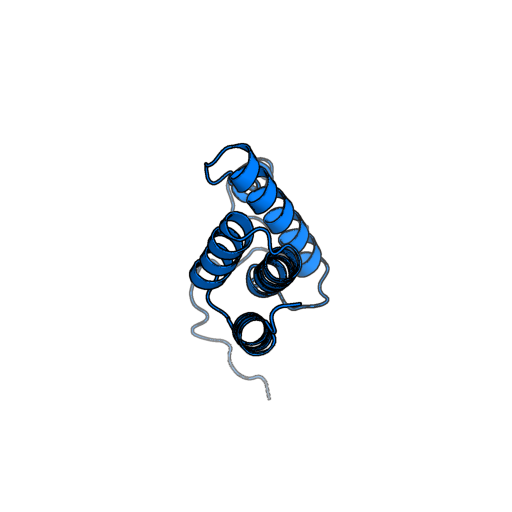 13.213 -10.283 1.00 42.22 91 VAL A O 1
ATOM 745 N N . ARG A 1 92 ? 17.513 13.965 -11.543 1.00 43.06 92 ARG A N 1
ATOM 746 C CA . ARG A 1 92 ? 16.645 12.800 -11.279 1.00 43.06 92 ARG A CA 1
ATOM 747 C C . ARG A 1 92 ? 17.189 11.614 -12.088 1.00 43.06 92 ARG A C 1
ATOM 749 O O . ARG A 1 92 ? 16.628 11.238 -13.109 1.00 43.06 92 ARG A O 1
ATOM 756 N N . SER A 1 93 ? 18.353 11.117 -11.695 1.00 46.97 93 SER A N 1
ATOM 757 C CA . SER A 1 93 ? 19.047 10.010 -12.325 1.00 46.97 93 SER A CA 1
ATOM 758 C C . SER A 1 93 ? 18.583 8.732 -11.648 1.00 46.97 93 SER A C 1
ATOM 760 O O . SER A 1 93 ? 18.404 8.682 -10.428 1.00 46.97 93 SER A O 1
ATOM 762 N N . SER A 1 94 ? 18.301 7.726 -12.472 1.00 50.72 94 SER A N 1
ATOM 763 C CA . SER A 1 94 ? 17.961 6.394 -11.996 1.00 50.72 94 SER A CA 1
ATOM 764 C C . SER A 1 94 ? 19.059 5.892 -11.050 1.00 50.72 94 SER A C 1
ATOM 766 O O . SER A 1 94 ? 20.237 6.088 -11.353 1.00 50.72 94 SER A O 1
ATOM 768 N N . PRO A 1 95 ? 18.723 5.214 -9.937 1.00 53.44 95 PRO A N 1
ATOM 769 C CA . PRO A 1 95 ? 19.720 4.497 -9.143 1.00 53.44 95 PRO A CA 1
ATOM 770 C C . PRO A 1 95 ? 20.375 3.348 -9.934 1.00 53.44 95 PRO A C 1
ATOM 772 O O . PRO A 1 95 ? 21.378 2.795 -9.490 1.00 53.44 95 PRO A O 1
ATOM 775 N N . PHE A 1 96 ? 19.838 3.018 -11.114 1.00 51.19 96 PHE A N 1
ATOM 776 C CA . PHE A 1 96 ? 20.411 2.068 -12.057 1.00 51.19 96 PHE A CA 1
ATOM 777 C C . PHE A 1 96 ? 21.298 2.788 -13.091 1.00 51.19 96 PHE A C 1
ATOM 779 O O . PHE A 1 96 ? 20.810 3.662 -13.818 1.00 51.19 96 PHE A O 1
ATOM 786 N N . PRO A 1 97 ? 22.595 2.443 -13.190 1.00 48.09 97 PRO A N 1
ATOM 787 C CA . PRO A 1 97 ? 23.513 3.081 -14.127 1.00 48.09 97 PRO A CA 1
ATOM 788 C C . PRO A 1 97 ? 23.100 2.811 -15.585 1.00 48.09 97 PRO A C 1
ATOM 790 O O . PRO A 1 97 ? 22.819 1.675 -15.955 1.00 48.09 97 PRO A O 1
ATOM 793 N N . GLY A 1 98 ? 23.083 3.856 -16.424 1.00 51.69 98 GLY A N 1
ATOM 794 C CA . GLY A 1 98 ? 22.884 3.736 -17.879 1.00 51.69 98 GLY A CA 1
ATOM 795 C C . GLY A 1 98 ? 21.514 4.148 -18.437 1.00 51.69 98 GLY A C 1
ATOM 796 O O . GLY A 1 98 ? 21.327 4.077 -19.650 1.00 51.69 98 GLY A O 1
ATOM 797 N N . ARG A 1 99 ? 20.564 4.624 -17.615 1.00 47.62 99 ARG A N 1
ATOM 798 C CA . ARG A 1 99 ? 19.292 5.210 -18.094 1.00 47.62 99 ARG A CA 1
ATOM 799 C C . ARG A 1 99 ? 19.064 6.610 -17.518 1.00 47.62 99 ARG A C 1
ATOM 801 O O . ARG A 1 99 ? 18.812 6.764 -16.325 1.00 47.62 99 ARG A O 1
ATOM 808 N N . ASN A 1 100 ? 19.100 7.629 -18.380 1.00 46.06 100 ASN A N 1
ATOM 809 C CA . ASN A 1 100 ? 18.568 8.957 -18.066 1.00 46.06 100 ASN A CA 1
ATOM 810 C C . ASN A 1 100 ? 17.074 8.974 -18.415 1.00 46.06 100 ASN A C 1
ATOM 812 O O . ASN A 1 100 ? 16.713 8.680 -19.553 1.00 46.06 100 ASN A O 1
ATOM 816 N N . TYR A 1 101 ? 16.207 9.324 -17.461 1.00 43.97 101 TYR A N 1
ATOM 817 C CA . TYR A 1 101 ? 14.783 9.528 -17.735 1.00 43.97 101 TYR A CA 1
ATOM 818 C C . TYR A 1 101 ? 14.597 10.830 -18.529 1.00 43.97 101 TYR A C 1
ATOM 820 O O . TYR A 1 101 ? 15.011 11.885 -18.037 1.00 43.97 101 TYR A O 1
ATOM 828 N N . PRO A 1 102 ? 13.964 10.822 -19.716 1.00 41.91 102 PRO A N 1
ATOM 829 C CA . PRO A 1 102 ? 13.537 12.065 -20.334 1.00 41.91 102 PRO A CA 1
ATOM 830 C C . PRO A 1 102 ? 12.384 12.642 -19.506 1.00 41.91 102 PRO A C 1
ATOM 832 O O . PRO A 1 102 ? 11.251 12.168 -19.543 1.00 41.91 102 PRO A O 1
ATOM 835 N N . THR A 1 103 ? 12.661 13.688 -18.731 1.00 46.59 103 THR A N 1
ATOM 836 C CA . THR A 1 103 ? 11.612 14.560 -18.197 1.00 46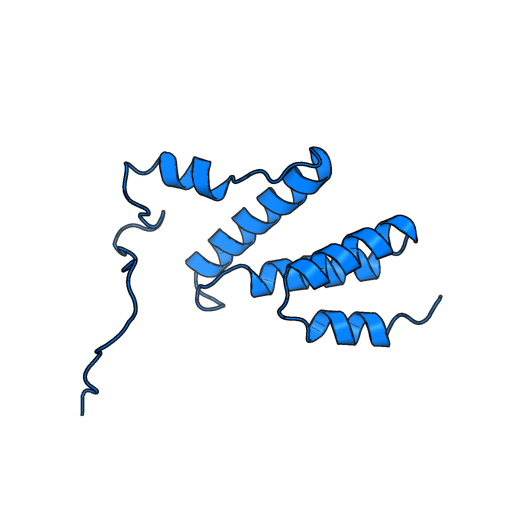.59 103 THR A CA 1
ATOM 837 C C . THR A 1 103 ? 11.103 15.445 -19.330 1.00 46.59 103 THR A C 1
ATOM 839 O O . THR A 1 103 ? 11.573 16.564 -19.505 1.00 46.59 103 THR A O 1
ATOM 842 N N . GLY A 1 104 ? 10.178 14.925 -20.132 1.00 38.62 104 GLY A N 1
ATOM 843 C CA . GLY A 1 104 ? 9.535 15.669 -21.211 1.00 38.62 104 GLY A CA 1
ATOM 844 C C . GLY A 1 104 ? 8.772 14.735 -22.139 1.00 38.62 104 GLY A C 1
ATOM 845 O O . GLY A 1 104 ? 9.336 13.769 -22.635 1.00 38.62 104 GLY A O 1
ATOM 846 N N . SER A 1 105 ? 7.483 15.017 -22.317 1.00 39.62 105 SER A N 1
ATOM 847 C CA . SER A 1 105 ? 6.534 14.381 -23.239 1.00 39.62 105 SER A CA 1
ATOM 848 C C . SER A 1 105 ? 7.162 13.709 -24.467 1.00 39.62 105 SER A C 1
ATOM 850 O O . SER A 1 105 ? 7.810 14.372 -25.276 1.00 39.62 105 SER A O 1
ATOM 852 N N . VAL A 1 106 ? 6.878 12.416 -24.657 1.00 42.09 106 VAL A N 1
ATOM 853 C CA . VAL A 1 106 ? 7.144 11.691 -25.907 1.00 42.09 106 VAL A CA 1
ATOM 854 C C . VAL A 1 106 ? 6.168 12.188 -26.979 1.00 42.09 106 VAL A C 1
ATOM 856 O O . VAL A 1 106 ? 5.147 11.571 -27.263 1.00 42.09 106 VAL A O 1
ATOM 859 N N . THR A 1 107 ? 6.461 13.342 -27.570 1.00 41.34 107 THR A N 1
ATOM 860 C CA . THR A 1 107 ? 5.995 13.693 -28.913 1.00 41.34 107 THR A CA 1
ATOM 861 C C . THR A 1 107 ? 7.125 13.370 -29.877 1.00 41.34 107 THR A C 1
ATOM 863 O O . THR A 1 107 ? 8.077 14.136 -29.990 1.00 41.34 107 THR A O 1
ATOM 866 N N . GLY A 1 108 ? 7.014 12.223 -30.547 1.00 42.47 108 GLY A N 1
ATOM 867 C CA . GLY A 1 108 ? 7.885 11.842 -31.657 1.00 42.47 108 GLY A CA 1
ATOM 868 C C . GLY A 1 108 ? 8.805 10.659 -31.362 1.00 42.47 108 GLY A C 1
ATOM 869 O O . GLY A 1 108 ? 9.989 10.839 -31.108 1.00 42.47 108 GLY A O 1
ATOM 870 N N . MET A 1 109 ? 8.289 9.438 -31.495 1.00 38.41 109 MET A N 1
ATOM 871 C CA . MET A 1 109 ? 9.108 8.342 -32.021 1.00 38.41 109 MET A CA 1
ATOM 872 C C . MET A 1 109 ? 8.564 7.997 -33.413 1.00 38.41 109 MET A C 1
ATOM 874 O O . MET A 1 109 ? 7.376 7.684 -33.517 1.00 38.41 109 MET A O 1
ATOM 878 N N . PRO A 1 110 ? 9.369 8.094 -34.489 1.00 41.81 110 PRO A N 1
ATOM 879 C CA . PRO A 1 110 ? 8.970 7.585 -35.791 1.00 41.81 110 PRO A CA 1
ATOM 880 C C . PRO A 1 110 ? 8.942 6.053 -35.751 1.00 41.81 110 PRO A C 1
ATOM 882 O O . PRO A 1 110 ? 9.878 5.408 -35.281 1.00 41.81 110 PRO A O 1
ATOM 885 N N . SER A 1 111 ? 7.834 5.493 -36.234 1.00 37.59 111 SER A N 1
ATOM 886 C CA . SER A 1 111 ? 7.629 4.060 -36.435 1.00 37.59 111 SER A CA 1
ATOM 887 C C . SER A 1 111 ? 8.673 3.530 -37.420 1.00 37.59 111 SER A C 1
ATOM 889 O O . SER A 1 111 ? 8.696 3.965 -38.570 1.00 37.59 111 SER A O 1
ATOM 891 N N . ALA A 1 112 ? 9.529 2.608 -36.981 1.00 39.38 112 ALA A N 1
ATOM 892 C CA . ALA A 1 112 ? 10.420 1.877 -37.874 1.00 39.38 112 ALA A CA 1
ATOM 893 C C . ALA A 1 112 ? 9.640 0.730 -38.536 1.00 39.38 112 ALA A C 1
ATOM 895 O O . ALA A 1 112 ? 9.078 -0.119 -37.842 1.00 39.38 112 ALA A O 1
ATOM 896 N N . VAL A 1 113 ? 9.573 0.788 -39.868 1.00 40.12 113 VAL A N 1
ATOM 897 C CA . VAL A 1 113 ? 9.266 -0.320 -40.787 1.00 40.12 113 VAL A CA 1
ATOM 898 C C . VAL A 1 113 ? 10.521 -1.165 -40.958 1.00 40.12 113 VAL A C 1
ATOM 900 O O . VAL A 1 113 ? 11.615 -0.553 -40.990 1.00 40.12 113 VAL A O 1
#

Secondary structure (DSSP, 8-state):
----HHHHHHHHH---HHHHHHHHHHHHHTT-HHHHHHHHHHHHHHS--SPTTSHHHHHHHHHHHHHHHHHHHHSS---HHHHHHHTSTTS-B-SSTT-B---S-----PPP-

Nearest PDB structures (foldseek):
  7nn2-assembly1_A-2  TM=4.999E-01  e=4.027E+00  Homo sapiens
  7qi1-assembly1_B  TM=5.025E-01  e=5.637E+00  Homo sapiens
  6tl3-assembly1_A-2  TM=4.983E-01  e=7.054E+00  Homo sapiens
  3o8i-assembly1_A-2  TM=5.018E-01  e=8.828E+00  Homo sapiens
  5ok9-assembly1_E  TM=4.576E-01  e=9.337E+00  Homo sapiens